Protein AF-V9F6A4-F1 (afdb_monomer)

Structure (mmCIF, N/CA/C/O backbone):
data_AF-V9F6A4-F1
#
_entry.id   AF-V9F6A4-F1
#
loop_
_atom_site.group_PDB
_atom_site.id
_atom_site.type_symbol
_atom_site.label_atom_id
_atom_site.label_alt_id
_atom_site.label_comp_id
_atom_site.label_asym_id
_atom_site.label_entity_id
_atom_site.label_seq_id
_atom_site.pdbx_PDB_ins_code
_atom_site.Cartn_x
_atom_site.Cartn_y
_atom_site.Cartn_z
_atom_site.occupancy
_atom_site.B_iso_or_equiv
_atom_site.auth_seq_id
_atom_site.auth_comp_id
_atom_site.auth_asym_id
_atom_site.auth_atom_id
_atom_site.pdbx_PDB_model_num
ATOM 1 N N . MET A 1 1 ? -6.793 -11.756 -27.278 1.00 48.78 1 MET A N 1
ATOM 2 C CA . MET A 1 1 ? -6.651 -12.287 -25.912 1.00 48.78 1 MET A CA 1
ATOM 3 C C . MET A 1 1 ? -7.047 -11.169 -24.964 1.00 48.78 1 MET A C 1
ATOM 5 O O . MET A 1 1 ? -6.330 -10.177 -24.860 1.00 48.78 1 MET A O 1
ATOM 9 N N . GLY A 1 2 ? -8.266 -11.241 -24.436 1.00 45.78 2 GLY A N 1
ATOM 10 C CA . GLY A 1 2 ? -8.768 -10.276 -23.460 1.00 45.78 2 GLY A CA 1
ATOM 11 C C . GLY A 1 2 ? -8.155 -10.532 -22.084 1.00 45.78 2 GLY A C 1
ATOM 12 O O . GLY A 1 2 ? -7.615 -11.606 -21.832 1.00 45.78 2 GLY A O 1
ATOM 13 N N . LEU A 1 3 ? -8.252 -9.558 -21.178 1.00 51.44 3 LEU A N 1
ATOM 14 C CA . LEU A 1 3 ? -7.759 -9.690 -19.799 1.00 51.44 3 LEU A CA 1
ATOM 15 C C . LEU A 1 3 ? -8.317 -10.933 -19.070 1.00 51.44 3 LEU A C 1
ATOM 17 O O . LEU A 1 3 ? -7.602 -11.530 -18.274 1.00 51.44 3 LEU A O 1
ATOM 21 N N . GLY A 1 4 ? -9.549 -11.348 -19.393 1.00 56.38 4 GLY A N 1
ATOM 22 C CA . GLY A 1 4 ? -10.174 -12.555 -18.837 1.00 56.38 4 GLY A CA 1
ATOM 23 C C . GLY A 1 4 ? -9.583 -13.876 -19.345 1.00 56.38 4 GLY A C 1
ATOM 24 O O . GLY A 1 4 ? -9.564 -14.850 -18.599 1.00 56.38 4 GLY A O 1
ATOM 25 N N . ASP A 1 5 ? -9.030 -13.906 -20.564 1.00 70.00 5 ASP A N 1
ATOM 26 C CA . ASP A 1 5 ? -8.451 -15.129 -21.143 1.00 70.00 5 ASP A CA 1
ATOM 27 C C . ASP A 1 5 ? -7.113 -15.482 -20.471 1.00 70.00 5 ASP A C 1
ATOM 29 O O . ASP A 1 5 ? -6.794 -16.651 -20.263 1.00 70.00 5 ASP A O 1
ATOM 33 N N . PHE A 1 6 ? -6.324 -14.462 -20.113 1.00 70.38 6 PHE A N 1
ATOM 34 C CA . PHE A 1 6 ? -5.018 -14.646 -19.478 1.00 70.38 6 PHE A CA 1
ATOM 35 C C . PHE A 1 6 ? -5.139 -15.130 -18.032 1.00 70.38 6 PHE A C 1
ATOM 37 O O . PHE A 1 6 ? -4.426 -16.044 -17.630 1.00 70.38 6 PHE A O 1
ATOM 44 N N . GLU A 1 7 ? -6.045 -14.541 -17.251 1.00 70.69 7 GLU A N 1
ATOM 45 C CA . GLU A 1 7 ? -6.273 -14.961 -15.867 1.00 70.69 7 GLU A CA 1
ATOM 46 C C . GLU A 1 7 ? -6.758 -16.409 -15.800 1.00 70.69 7 GLU A C 1
ATOM 48 O O . GLU A 1 7 ? -6.267 -17.188 -14.987 1.00 70.69 7 GLU A O 1
ATOM 53 N N . GLN A 1 8 ? -7.671 -16.796 -16.693 1.00 73.38 8 GLN A N 1
ATOM 54 C CA . GLN A 1 8 ? -8.177 -18.161 -16.738 1.00 73.38 8 GLN A CA 1
ATOM 55 C C . GLN A 1 8 ? -7.083 -19.164 -17.123 1.00 73.38 8 GLN A C 1
ATOM 57 O O . GLN A 1 8 ? -6.952 -20.193 -16.463 1.00 73.38 8 GLN A O 1
ATOM 62 N N . ALA A 1 9 ? -6.258 -18.846 -18.127 1.00 81.00 9 ALA A N 1
ATOM 63 C CA . ALA A 1 9 ? -5.116 -19.678 -18.504 1.00 81.00 9 ALA A CA 1
ATOM 64 C C . ALA A 1 9 ? -4.088 -19.799 -17.364 1.00 81.00 9 ALA A C 1
ATOM 66 O O . ALA A 1 9 ? -3.626 -20.896 -17.060 1.00 81.00 9 ALA A O 1
ATOM 67 N N . LEU A 1 10 ? -3.786 -18.693 -16.680 1.00 76.94 10 LEU A N 1
ATOM 68 C CA . LEU A 1 10 ? -2.859 -18.673 -15.548 1.00 76.94 10 LEU A CA 1
ATOM 69 C C . LEU A 1 10 ? -3.401 -19.459 -14.345 1.00 76.94 10 LEU A C 1
ATOM 71 O O . LEU A 1 10 ? -2.648 -20.159 -13.673 1.00 76.94 10 LEU A O 1
ATOM 75 N N . HIS A 1 11 ? -4.703 -19.371 -14.072 1.00 77.12 11 HIS A N 1
ATOM 76 C CA . HIS A 1 11 ? -5.342 -20.137 -13.005 1.00 77.12 11 HIS A CA 1
ATOM 77 C C . HIS A 1 11 ? -5.303 -21.643 -13.273 1.00 77.12 11 HIS A C 1
ATOM 79 O O . HIS A 1 11 ? -5.098 -22.418 -12.340 1.00 77.12 11 HIS A O 1
ATOM 85 N N . LEU A 1 12 ? -5.502 -22.055 -14.527 1.00 80.31 12 LEU A N 1
ATOM 86 C CA . LEU A 1 12 ? -5.416 -23.459 -14.926 1.00 80.31 12 LEU A CA 1
ATOM 87 C C . LEU A 1 12 ? -3.993 -23.992 -14.746 1.00 80.31 12 LEU A C 1
ATOM 89 O O . LEU A 1 12 ? -3.819 -25.012 -14.088 1.00 80.31 12 LEU A O 1
ATOM 93 N N . GLU A 1 13 ? -2.990 -23.257 -15.226 1.00 83.12 13 GLU A N 1
ATOM 94 C CA . GLU A 1 13 ? -1.584 -23.661 -15.113 1.00 83.12 13 GLU A CA 1
ATOM 95 C C . GLU A 1 13 ? -1.120 -23.750 -13.649 1.00 83.12 13 GLU A C 1
ATOM 97 O O . GLU A 1 13 ? -0.465 -24.708 -13.252 1.00 83.12 13 GLU A O 1
ATOM 102 N N . ILE A 1 14 ? -1.498 -22.786 -12.800 1.00 79.31 14 ILE A N 1
ATOM 103 C CA . ILE A 1 14 ? -1.125 -22.819 -11.377 1.00 79.31 14 ILE A CA 1
ATOM 104 C C . ILE A 1 14 ? -1.784 -24.002 -10.657 1.00 79.31 14 ILE A C 1
ATOM 106 O O . ILE A 1 14 ? -1.145 -24.588 -9.788 1.00 79.31 14 ILE A O 1
ATOM 110 N N . ARG A 1 15 ? -3.027 -24.375 -10.999 1.00 78.62 15 ARG A N 1
ATOM 111 C CA . ARG A 1 15 ? -3.671 -25.569 -10.417 1.00 78.62 15 ARG A CA 1
ATOM 112 C C . ARG A 1 15 ? -3.026 -26.867 -10.883 1.00 78.62 15 ARG A C 1
ATOM 114 O O . ARG A 1 15 ? -2.976 -27.799 -10.091 1.00 78.62 15 ARG A O 1
ATOM 121 N N . ASP A 1 16 ? -2.556 -26.915 -12.126 1.00 85.19 16 ASP A N 1
ATOM 122 C CA . ASP A 1 16 ? -1.864 -28.080 -12.684 1.00 85.19 16 ASP A CA 1
ATOM 123 C C . ASP A 1 16 ? -0.505 -28.303 -12.001 1.00 85.19 16 ASP A C 1
ATOM 125 O O . ASP A 1 16 ? -0.192 -29.407 -11.562 1.00 85.19 16 ASP A O 1
ATOM 129 N N . GLN A 1 17 ? 0.268 -27.229 -11.811 1.00 85.75 17 GLN A N 1
ATOM 130 C CA . GLN A 1 17 ? 1.600 -27.297 -11.196 1.00 85.75 17 GLN A CA 1
ATOM 131 C C . GLN A 1 17 ? 1.563 -27.354 -9.659 1.00 85.75 17 GLN A C 1
ATOM 133 O O . GLN A 1 17 ? 2.462 -27.911 -9.026 1.00 85.75 17 GLN A O 1
ATOM 138 N N . PHE A 1 18 ? 0.544 -26.754 -9.038 1.00 78.81 18 PHE A N 1
ATOM 139 C CA . PHE A 1 18 ? 0.423 -26.611 -7.588 1.00 78.81 18 PHE A CA 1
ATOM 140 C C . PHE A 1 18 ? -1.023 -26.870 -7.149 1.00 78.81 18 PHE A C 1
ATOM 142 O O . PHE A 1 18 ? -1.786 -25.946 -6.869 1.00 78.81 18 PHE A O 1
ATOM 149 N N . GLU A 1 19 ? -1.392 -28.146 -7.032 1.00 74.31 19 GLU A N 1
ATOM 150 C CA . GLU A 1 19 ? -2.763 -28.590 -6.727 1.00 74.31 19 GLU A CA 1
ATOM 151 C C . GLU A 1 19 ? -3.338 -27.978 -5.429 1.00 74.31 19 GLU A C 1
ATOM 153 O O . GLU A 1 19 ? -4.537 -27.719 -5.326 1.00 74.31 19 GLU A O 1
ATOM 158 N N . SER A 1 20 ? -2.484 -27.658 -4.448 1.00 69.44 20 SER A N 1
ATOM 159 C CA . SER A 1 20 ? -2.878 -27.022 -3.182 1.00 69.44 20 SER A CA 1
ATOM 160 C C . SER A 1 20 ? -2.872 -25.485 -3.203 1.00 69.44 20 SER A C 1
ATOM 162 O O . SER A 1 20 ? -3.071 -24.859 -2.158 1.00 69.44 20 SER A O 1
ATOM 164 N N . ALA A 1 21 ? -2.580 -24.846 -4.339 1.00 62.59 21 ALA A N 1
ATOM 165 C CA . ALA A 1 21 ? -2.485 -23.393 -4.422 1.00 62.59 21 ALA A CA 1
ATOM 166 C C . ALA A 1 21 ? -3.869 -22.734 -4.297 1.00 62.59 21 ALA A C 1
ATOM 168 O O . ALA A 1 21 ? -4.771 -22.938 -5.111 1.00 62.59 21 ALA A O 1
ATOM 169 N N . CYS A 1 22 ? -4.027 -21.873 -3.288 1.00 59.69 22 CYS A N 1
ATOM 170 C CA . CYS A 1 22 ? -5.194 -21.005 -3.170 1.00 59.69 22 CYS A CA 1
ATOM 171 C C . CYS A 1 22 ? -5.049 -19.837 -4.151 1.00 59.69 22 CYS A C 1
ATOM 173 O O . CYS A 1 22 ? -4.347 -18.858 -3.889 1.00 59.69 22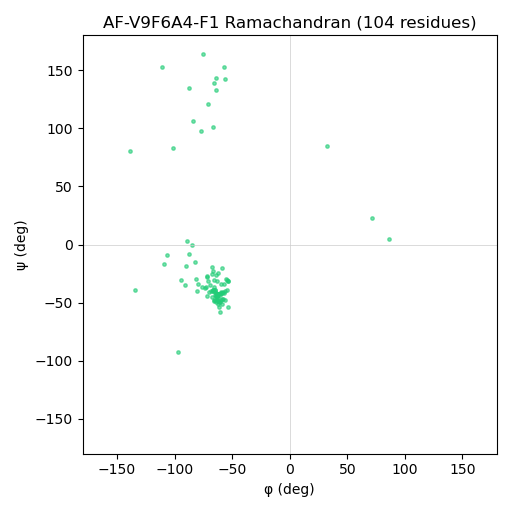 CYS A O 1
ATOM 175 N N . ILE A 1 23 ? -5.688 -19.957 -5.311 1.00 60.03 23 ILE A N 1
ATOM 176 C CA . ILE A 1 23 ? -5.630 -18.929 -6.346 1.00 60.03 23 ILE A CA 1
ATOM 177 C C . ILE A 1 23 ? -6.676 -17.854 -6.061 1.00 60.03 23 ILE A C 1
ATOM 179 O O . ILE A 1 23 ? -7.874 -18.055 -6.260 1.00 60.03 23 ILE A O 1
ATOM 183 N N . VAL A 1 24 ? -6.206 -16.692 -5.611 1.00 61.88 24 VAL A N 1
ATOM 184 C CA . VAL A 1 24 ? -7.040 -15.517 -5.342 1.00 61.88 24 VAL A CA 1
ATOM 185 C C . VAL A 1 24 ? -6.890 -14.529 -6.502 1.00 61.88 24 VAL A C 1
ATOM 187 O O . VAL A 1 24 ? -6.110 -13.581 -6.419 1.00 61.88 24 VAL A O 1
ATOM 190 N N . GLY A 1 25 ? -7.643 -14.731 -7.590 1.00 58.41 25 GLY A N 1
ATOM 191 C CA . GLY A 1 25 ? -7.612 -13.847 -8.774 1.00 58.41 25 GLY A CA 1
ATOM 192 C C . GLY A 1 25 ? -7.855 -12.365 -8.444 1.00 58.41 25 GLY A C 1
ATOM 193 O O . GLY A 1 25 ? -7.242 -11.460 -9.010 1.00 58.41 25 GLY A O 1
ATOM 194 N N . TYR A 1 26 ? -8.647 -12.097 -7.402 1.00 72.38 26 TYR A N 1
ATOM 195 C CA . TYR A 1 26 ? -8.938 -10.745 -6.924 1.00 72.38 26 TYR A CA 1
ATOM 196 C C . TYR A 1 26 ? -7.729 -10.003 -6.341 1.00 72.38 26 TYR A C 1
ATOM 198 O O . TYR A 1 26 ? -7.660 -8.780 -6.471 1.00 72.38 26 TYR A O 1
ATOM 206 N N . LEU A 1 27 ? -6.757 -10.699 -5.736 1.00 81.06 27 LEU A N 1
ATOM 207 C CA . LEU A 1 27 ? -5.616 -10.043 -5.088 1.00 81.06 27 LEU A CA 1
ATOM 208 C C . LEU A 1 27 ? -4.704 -9.369 -6.117 1.00 81.06 27 LEU A C 1
ATOM 210 O O . LEU A 1 27 ? -4.231 -8.254 -5.886 1.00 81.06 27 LEU A O 1
ATOM 214 N N . PHE A 1 28 ? -4.485 -10.018 -7.264 1.00 81.00 28 PHE A N 1
ATOM 215 C CA . PHE A 1 28 ? -3.660 -9.465 -8.334 1.00 81.00 28 PHE A CA 1
ATOM 216 C C . PHE A 1 28 ? -4.259 -8.166 -8.881 1.00 81.00 28 PHE A C 1
ATOM 218 O O . PHE A 1 28 ? -3.573 -7.140 -8.919 1.00 81.00 28 PHE A O 1
ATOM 225 N N . TYR A 1 29 ? -5.546 -8.170 -9.242 1.00 82.94 29 TYR A N 1
ATOM 226 C CA . TYR A 1 29 ? -6.213 -6.963 -9.735 1.00 82.94 29 TYR A CA 1
ATOM 227 C C . TYR A 1 29 ? -6.304 -5.873 -8.685 1.00 82.94 29 TYR A C 1
ATOM 229 O O . TYR A 1 29 ? -6.099 -4.703 -9.003 1.00 82.94 29 TYR A O 1
ATOM 237 N N . TRP A 1 30 ? -6.563 -6.246 -7.436 1.00 87.62 30 TRP A N 1
ATOM 238 C CA . TRP A 1 30 ? -6.610 -5.310 -6.327 1.00 87.62 30 TRP A CA 1
ATOM 239 C C . TRP A 1 30 ? -5.252 -4.623 -6.123 1.00 87.62 30 TRP A C 1
ATOM 241 O O . TRP A 1 30 ? -5.177 -3.390 -6.147 1.00 87.62 30 TRP A O 1
ATOM 251 N N . LYS A 1 31 ? -4.153 -5.392 -6.067 1.00 90.69 31 LYS A N 1
ATOM 252 C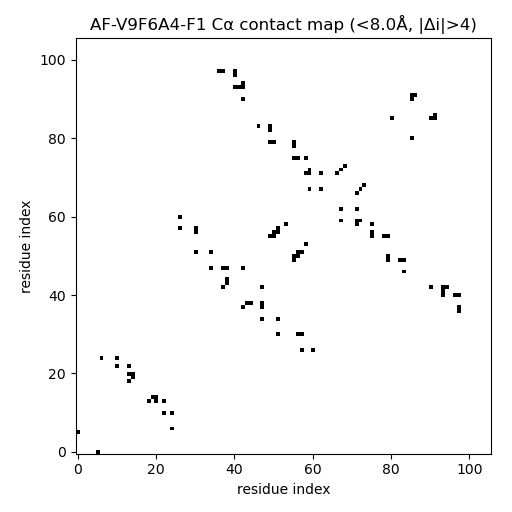 CA . LYS A 1 31 ? -2.786 -4.845 -6.025 1.00 90.69 31 LYS A CA 1
ATOM 253 C C . LYS A 1 31 ? -2.494 -3.973 -7.243 1.00 90.69 31 LYS A C 1
ATOM 255 O O . LYS A 1 31 ? -1.922 -2.892 -7.104 1.00 90.69 31 LYS A O 1
ATOM 260 N N . GLN A 1 32 ? -2.920 -4.392 -8.433 1.00 91.69 32 GLN A N 1
ATOM 261 C CA . GLN A 1 32 ? -2.723 -3.617 -9.654 1.00 91.69 32 GLN A CA 1
ATOM 262 C C . GLN A 1 32 ? -3.482 -2.278 -9.616 1.00 91.69 32 GLN A C 1
ATOM 264 O O . GLN A 1 32 ? -2.905 -1.248 -9.970 1.00 91.69 32 GLN A O 1
ATOM 269 N N . ALA A 1 33 ? -4.738 -2.266 -9.166 1.00 91.75 33 ALA A N 1
ATOM 270 C CA . ALA A 1 33 ? -5.558 -1.062 -9.033 1.00 91.75 33 ALA A CA 1
ATOM 271 C C . ALA A 1 33 ? -4.948 -0.082 -8.022 1.00 91.75 33 ALA A C 1
ATOM 273 O O . ALA A 1 33 ? -4.784 1.105 -8.317 1.00 91.75 33 ALA A O 1
ATOM 274 N N . ILE A 1 34 ? -4.516 -0.593 -6.871 1.00 94.81 34 ILE A N 1
ATOM 275 C CA . ILE A 1 34 ? -3.859 0.195 -5.825 1.00 94.81 34 ILE A CA 1
ATOM 276 C C . ILE A 1 34 ? -2.527 0.765 -6.310 1.00 94.81 34 ILE A C 1
ATOM 278 O O . ILE A 1 34 ? -2.262 1.956 -6.142 1.00 94.81 34 ILE A O 1
ATOM 282 N N . ARG A 1 35 ? -1.712 -0.045 -6.992 1.00 96.56 35 ARG A N 1
ATOM 283 C CA . ARG A 1 35 ? -0.456 0.408 -7.598 1.00 96.56 35 ARG A CA 1
ATOM 284 C C . ARG A 1 35 ? -0.690 1.531 -8.606 1.00 96.56 35 ARG A C 1
ATOM 286 O O . ARG A 1 35 ? 0.013 2.540 -8.565 1.00 96.56 35 ARG A O 1
ATOM 293 N N . ARG A 1 36 ? -1.673 1.380 -9.503 1.00 97.00 36 ARG A N 1
ATOM 294 C CA . ARG A 1 36 ? -2.043 2.426 -10.476 1.00 97.00 36 ARG A CA 1
ATOM 295 C C . ARG A 1 36 ? -2.474 3.707 -9.763 1.00 97.00 36 ARG A C 1
ATOM 297 O O . ARG A 1 36 ? -2.048 4.785 -10.172 1.00 97.00 36 ARG A O 1
ATOM 304 N N . LYS A 1 37 ? -3.248 3.597 -8.676 1.00 97.12 37 LYS A N 1
ATOM 305 C CA . LYS A 1 37 ? -3.663 4.757 -7.883 1.00 97.12 37 LYS A CA 1
ATOM 306 C C . LYS A 1 37 ? -2.471 5.481 -7.258 1.00 97.12 37 LYS A C 1
ATOM 308 O O . LYS A 1 37 ? -2.368 6.692 -7.433 1.00 97.12 37 LYS A O 1
ATOM 313 N N . MET A 1 38 ? -1.553 4.774 -6.599 1.00 97.19 38 MET A N 1
ATOM 314 C CA . MET A 1 38 ? -0.368 5.407 -6.002 1.00 97.19 38 MET A CA 1
ATOM 315 C C . MET A 1 38 ? 0.500 6.116 -7.050 1.00 97.19 38 MET A C 1
ATOM 317 O O . MET A 1 38 ? 0.927 7.248 -6.833 1.00 97.19 38 MET A O 1
ATOM 321 N N . ILE A 1 39 ? 0.687 5.501 -8.225 1.00 97.44 39 ILE A N 1
ATOM 322 C CA . ILE A 1 39 ? 1.404 6.129 -9.348 1.00 97.44 39 ILE A CA 1
ATOM 323 C C . ILE A 1 39 ? 0.676 7.391 -9.827 1.00 97.44 39 ILE A C 1
ATOM 325 O O . ILE A 1 39 ? 1.322 8.407 -10.063 1.00 97.44 39 ILE A O 1
ATOM 329 N N . SER A 1 40 ? -0.658 7.357 -9.937 1.00 97.62 40 SER A N 1
ATOM 330 C CA . SER A 1 40 ? -1.451 8.526 -10.351 1.00 97.62 40 SER A CA 1
ATOM 331 C C . SER A 1 40 ? -1.372 9.698 -9.368 1.00 97.62 40 SER A C 1
ATOM 333 O O . SER A 1 40 ? -1.520 10.843 -9.777 1.00 97.62 40 SER A O 1
ATOM 335 N N . LEU A 1 41 ? -1.109 9.417 -8.087 1.00 97.00 41 LEU A N 1
ATOM 336 C CA . LEU A 1 41 ? -0.900 10.419 -7.039 1.00 97.00 41 LEU A CA 1
ATOM 337 C C . LEU A 1 41 ? 0.552 10.926 -6.980 1.00 97.00 41 LEU A C 1
ATOM 339 O O . LEU A 1 41 ? 0.878 11.763 -6.146 1.00 97.00 41 LEU A O 1
ATOM 343 N N . GLY A 1 42 ? 1.444 10.426 -7.841 1.00 95.69 42 GLY A N 1
ATOM 344 C CA . GLY A 1 42 ? 2.843 10.854 -7.878 1.00 95.69 42 GLY A CA 1
ATOM 345 C C . GLY A 1 42 ? 3.685 10.370 -6.693 1.00 95.69 42 GLY A C 1
ATOM 346 O O . GLY A 1 42 ? 4.701 10.998 -6.384 1.00 95.69 42 GLY A O 1
ATOM 347 N N . ILE A 1 43 ? 3.276 9.281 -6.027 1.00 95.62 43 ILE A N 1
ATOM 348 C CA . ILE A 1 43 ? 4.086 8.601 -5.004 1.00 95.62 43 ILE A CA 1
ATOM 349 C C . ILE A 1 43 ? 5.327 8.002 -5.677 1.00 95.62 43 ILE A C 1
ATOM 351 O O . ILE A 1 43 ? 5.247 7.454 -6.785 1.00 95.62 43 ILE A O 1
ATOM 355 N N . ALA A 1 44 ? 6.490 8.112 -5.030 1.00 93.50 44 ALA A N 1
ATOM 356 C CA . ALA A 1 44 ? 7.745 7.695 -5.639 1.00 93.50 44 ALA A CA 1
ATOM 357 C C . ALA A 1 44 ? 7.760 6.181 -5.900 1.00 93.50 44 ALA A C 1
ATOM 359 O O . ALA A 1 44 ? 7.264 5.382 -5.107 1.00 93.50 44 ALA A O 1
ATOM 360 N N . ARG A 1 45 ? 8.374 5.757 -7.014 1.00 93.56 45 ARG A N 1
ATOM 361 C CA . ARG A 1 45 ? 8.386 4.340 -7.426 1.00 93.56 45 ARG A CA 1
ATOM 362 C C . ARG A 1 45 ? 8.978 3.404 -6.369 1.00 93.56 45 ARG A C 1
ATOM 364 O O . ARG A 1 45 ? 8.508 2.279 -6.254 1.00 93.56 45 ARG A O 1
ATOM 371 N N . VAL A 1 46 ? 9.977 3.868 -5.616 1.00 92.44 46 VAL A N 1
ATOM 372 C CA . VAL A 1 46 ? 10.579 3.117 -4.503 1.00 92.44 46 VAL A CA 1
ATOM 373 C C . VAL A 1 46 ? 9.577 2.882 -3.372 1.00 92.44 46 VAL A C 1
ATOM 375 O O . VAL A 1 46 ? 9.476 1.774 -2.861 1.00 92.44 46 VAL A O 1
ATOM 378 N N . GLU A 1 47 ? 8.761 3.883 -3.045 1.00 94.38 47 GLU A N 1
ATOM 379 C CA . GLU A 1 47 ? 7.741 3.759 -2.005 1.00 94.38 47 GLU A CA 1
ATOM 380 C C . GLU A 1 47 ? 6.562 2.900 -2.485 1.00 94.38 47 GLU A C 1
ATOM 382 O O . GLU A 1 47 ? 6.037 2.084 -1.732 1.00 94.38 47 GLU A O 1
ATOM 387 N N . VAL A 1 48 ? 6.187 3.019 -3.766 1.00 95.81 48 VAL A N 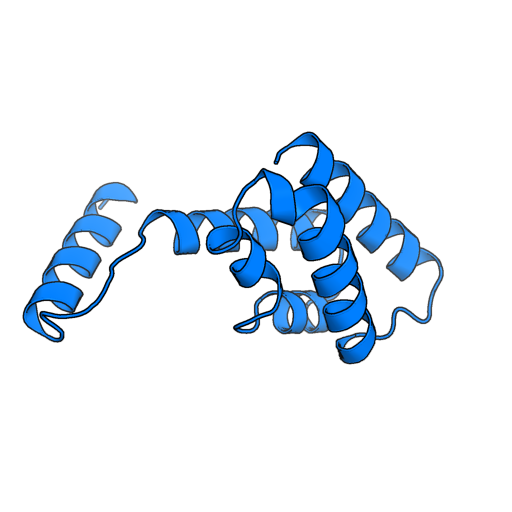1
ATOM 388 C CA . VAL A 1 48 ? 5.211 2.126 -4.415 1.00 95.81 48 VAL A CA 1
ATOM 389 C C . VAL A 1 48 ? 5.685 0.674 -4.378 1.00 95.81 48 VAL A C 1
ATOM 391 O O . VAL A 1 48 ? 4.871 -0.215 -4.140 1.00 95.81 48 VAL A O 1
ATOM 394 N N . ALA A 1 49 ? 6.972 0.423 -4.633 1.00 94.25 49 ALA A N 1
ATOM 395 C CA . ALA A 1 49 ? 7.545 -0.917 -4.577 1.00 94.25 49 ALA A CA 1
ATOM 396 C C . ALA A 1 49 ? 7.477 -1.482 -3.153 1.00 94.25 49 ALA A C 1
ATOM 398 O O . ALA A 1 49 ? 6.922 -2.563 -2.981 1.00 94.25 49 ALA A O 1
ATOM 399 N N . ALA A 1 50 ? 7.914 -0.712 -2.150 1.00 93.56 50 ALA A N 1
ATOM 400 C CA . ALA A 1 50 ? 7.829 -1.097 -0.740 1.00 93.56 50 ALA A CA 1
ATOM 401 C C . ALA A 1 50 ? 6.380 -1.378 -0.295 1.00 93.56 50 ALA A C 1
ATOM 403 O O . ALA A 1 50 ? 6.109 -2.357 0.390 1.00 93.56 50 ALA A O 1
ATOM 404 N N . ALA A 1 51 ? 5.412 -0.570 -0.736 1.00 94.50 51 ALA A N 1
ATOM 405 C CA . ALA A 1 51 ? 3.999 -0.786 -0.425 1.00 94.50 51 ALA A CA 1
ATOM 406 C C . ALA A 1 51 ? 3.402 -2.043 -1.087 1.00 94.50 51 ALA A C 1
ATOM 408 O O . ALA A 1 51 ? 2.411 -2.591 -0.601 1.00 94.50 51 ALA A O 1
ATOM 409 N N . MET A 1 52 ? 3.981 -2.491 -2.204 1.00 94.50 52 MET A N 1
ATOM 410 C CA . MET A 1 52 ? 3.558 -3.687 -2.938 1.00 94.50 52 MET A CA 1
ATOM 411 C C . MET A 1 52 ? 4.209 -4.981 -2.431 1.00 94.50 52 MET A C 1
ATOM 413 O O . MET A 1 52 ? 3.789 -6.064 -2.864 1.00 94.50 52 MET A O 1
ATOM 417 N N . GLU A 1 53 ? 5.189 -4.881 -1.526 1.00 92.19 53 GLU A N 1
ATOM 418 C CA . GLU A 1 53 ? 5.817 -6.033 -0.880 1.00 92.19 53 GLU A CA 1
ATOM 419 C C . GLU A 1 53 ? 4.792 -6.907 -0.149 1.00 92.19 53 GLU A C 1
ATOM 421 O O . GLU A 1 53 ? 3.716 -6.465 0.271 1.00 92.19 53 GLU A O 1
ATOM 426 N N . SER A 1 54 ? 5.133 -8.190 -0.037 1.00 87.94 54 SER A N 1
ATOM 427 C CA . SER A 1 54 ? 4.301 -9.168 0.652 1.00 87.94 54 SER A CA 1
ATOM 428 C C . SER A 1 54 ? 4.189 -8.832 2.138 1.00 87.94 54 SER A C 1
ATOM 430 O O . SER A 1 54 ? 5.195 -8.603 2.804 1.00 87.94 54 SER A O 1
ATOM 432 N N . GLY A 1 55 ? 2.972 -8.859 2.673 1.00 85.56 55 GLY A N 1
ATOM 433 C CA . GLY A 1 55 ? 2.677 -8.561 4.075 1.00 85.56 55 GLY A CA 1
ATOM 434 C C . GLY A 1 55 ? 2.473 -7.075 4.383 1.00 85.56 55 GLY A C 1
ATOM 435 O O . GLY A 1 55 ? 2.300 -6.729 5.553 1.00 85.56 55 GLY A O 1
ATOM 436 N N . VAL A 1 56 ? 2.478 -6.201 3.368 1.00 92.56 56 VAL A N 1
ATOM 437 C CA . VAL A 1 56 ? 2.195 -4.768 3.536 1.00 92.56 56 VAL A CA 1
ATOM 438 C C . VAL A 1 56 ? 0.735 -4.488 3.194 1.00 92.56 56 VAL A C 1
ATOM 440 O O . VAL A 1 56 ? -0.128 -4.611 4.061 1.00 92.56 56 VAL A O 1
ATOM 443 N N . LEU A 1 57 ? 0.422 -4.128 1.945 1.00 92.81 57 LEU A N 1
ATOM 444 C CA . LEU A 1 57 ? -0.956 -3.812 1.564 1.00 9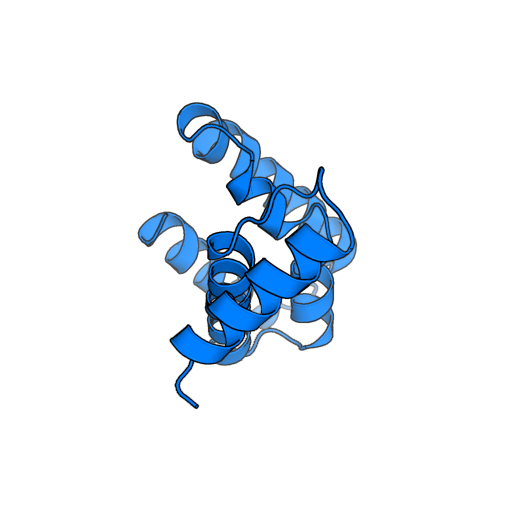2.81 57 LEU A CA 1
ATOM 445 C C . LEU A 1 57 ? -1.815 -5.074 1.393 1.00 92.81 57 LEU A C 1
ATOM 447 O O . LEU A 1 57 ? -2.970 -5.070 1.800 1.00 92.81 57 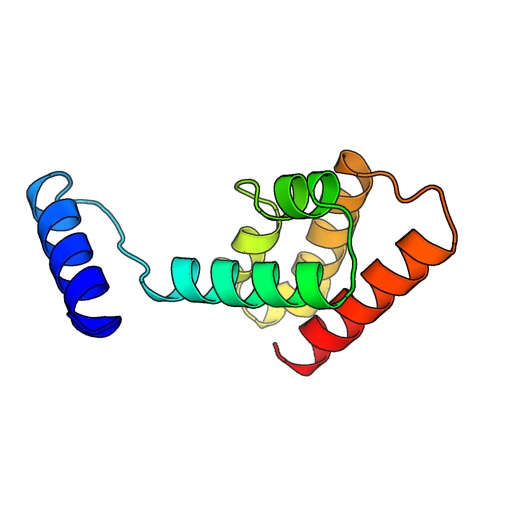LEU A O 1
ATOM 451 N N . ASP A 1 58 ? -1.277 -6.181 0.872 1.00 88.94 58 ASP A N 1
ATOM 452 C CA . ASP A 1 58 ? -2.032 -7.446 0.744 1.00 88.94 58 ASP A CA 1
ATOM 453 C C . ASP A 1 58 ? -2.567 -8.001 2.065 1.00 88.94 58 ASP A C 1
ATOM 455 O O . ASP A 1 58 ? -3.546 -8.751 2.037 1.00 88.94 58 ASP A O 1
ATOM 459 N N . LEU A 1 59 ? -2.016 -7.590 3.209 1.00 89.62 59 LEU A N 1
ATOM 460 C CA . LEU A 1 59 ? -2.568 -7.932 4.517 1.00 89.62 59 LEU A CA 1
ATOM 461 C C . LEU A 1 59 ? -4.049 -7.531 4.636 1.00 89.62 59 LEU A C 1
ATOM 463 O O . LEU A 1 59 ? -4.827 -8.220 5.291 1.00 89.62 59 LEU A O 1
ATOM 467 N N . PHE A 1 60 ? -4.486 -6.471 3.952 1.00 88.94 60 PHE A N 1
ATOM 468 C CA . PHE A 1 60 ? -5.892 -6.065 3.945 1.00 88.94 60 PHE A CA 1
ATOM 469 C C . PHE A 1 60 ? -6.835 -7.112 3.353 1.00 88.94 60 PHE A C 1
ATOM 471 O O . PHE A 1 60 ? -8.007 -7.138 3.714 1.00 88.94 60 PHE A O 1
ATOM 478 N N . THR A 1 61 ? -6.337 -7.993 2.486 1.00 85.00 61 THR A N 1
ATOM 479 C CA . THR A 1 61 ? -7.161 -9.019 1.827 1.00 85.00 61 THR A CA 1
ATOM 480 C C . THR A 1 61 ? -7.402 -10.257 2.685 1.00 85.00 61 THR A C 1
ATOM 482 O O . THR A 1 61 ? -8.300 -11.039 2.386 1.00 85.00 61 THR A O 1
ATOM 485 N N . VAL A 1 62 ? -6.632 -10.426 3.763 1.00 84.62 62 VAL A N 1
ATOM 486 C CA . VAL A 1 62 ? -6.744 -11.575 4.675 1.00 84.62 62 VAL A CA 1
ATOM 487 C C . VAL A 1 62 ? -7.382 -11.211 6.016 1.00 84.62 62 VAL A C 1
ATOM 489 O O . VAL A 1 62 ? -7.690 -12.094 6.814 1.00 84.62 62 VAL A O 1
ATOM 492 N N . LEU A 1 63 ? -7.584 -9.917 6.286 1.00 84.38 63 LEU A N 1
ATOM 493 C CA . LEU A 1 63 ? -8.181 -9.447 7.531 1.00 84.38 63 LEU A CA 1
ATOM 494 C C . LEU A 1 63 ? -9.714 -9.408 7.437 1.00 84.38 63 LEU A C 1
ATOM 496 O O . LEU A 1 63 ? -10.256 -8.855 6.480 1.00 84.38 63 LEU A O 1
ATOM 500 N N . PRO A 1 64 ? -10.435 -9.901 8.461 1.00 84.38 64 PRO A N 1
ATOM 501 C CA . PRO A 1 64 ? -11.869 -9.668 8.586 1.00 84.38 64 PRO A CA 1
ATOM 502 C C . PRO A 1 64 ? -12.193 -8.168 8.587 1.00 84.38 64 PRO A C 1
ATOM 504 O O . PRO A 1 64 ? -11.480 -7.378 9.210 1.00 84.38 64 PRO A O 1
ATOM 507 N N . VAL A 1 65 ? -13.298 -7.764 7.953 1.00 80.69 65 VAL A N 1
ATOM 508 C CA . VAL A 1 65 ? -13.684 -6.343 7.794 1.00 80.69 65 VAL A CA 1
ATOM 509 C C . VAL A 1 65 ? -13.755 -5.599 9.137 1.00 80.69 65 VAL A C 1
ATOM 511 O O . VAL A 1 65 ? -13.296 -4.463 9.257 1.00 80.69 65 VAL A O 1
ATOM 514 N N . ASN A 1 66 ? -14.256 -6.257 10.187 1.00 81.75 66 ASN A N 1
ATOM 515 C CA . ASN A 1 66 ? -14.342 -5.693 11.539 1.00 81.75 66 ASN A CA 1
ATOM 516 C C . ASN A 1 66 ? -12.969 -5.455 12.203 1.00 81.75 66 ASN A C 1
ATOM 518 O O . ASN A 1 66 ? -12.867 -4.627 13.111 1.00 81.75 66 ASN A O 1
ATOM 522 N N . VAL A 1 67 ? -11.928 -6.169 11.764 1.00 86.31 67 VAL A N 1
ATOM 523 C CA . VAL A 1 67 ? -10.534 -6.014 12.214 1.00 86.31 67 VAL A CA 1
ATOM 524 C C . VAL A 1 67 ? -9.787 -5.017 11.328 1.00 86.31 67 VAL A C 1
ATOM 526 O O . VAL A 1 67 ? -8.959 -4.249 11.825 1.00 86.31 67 VAL A O 1
ATOM 529 N N . LEU A 1 68 ? -10.103 -4.989 10.031 1.00 83.81 68 LEU A N 1
ATOM 530 C CA . LEU A 1 68 ? -9.454 -4.149 9.029 1.00 83.81 68 LEU A CA 1
ATOM 531 C C . LEU A 1 68 ? -9.458 -2.672 9.434 1.00 83.81 68 LEU A C 1
ATOM 533 O O . LEU A 1 68 ? -8.394 -2.063 9.531 1.00 83.81 68 LEU A O 1
ATOM 537 N N . GLN A 1 69 ? -10.632 -2.117 9.741 1.00 80.94 69 GLN A N 1
ATOM 538 C CA . GLN A 1 69 ? -10.760 -0.690 10.051 1.00 80.94 69 GLN A CA 1
ATOM 539 C C . GLN A 1 69 ? -10.119 -0.315 11.393 1.00 80.94 69 GLN A C 1
ATOM 541 O O . GLN A 1 69 ? -9.462 0.716 11.505 1.00 80.94 69 GLN A O 1
ATOM 546 N N . LYS A 1 70 ? -10.291 -1.158 12.420 1.00 84.50 70 LYS A N 1
ATOM 547 C CA . LYS A 1 70 ? -9.841 -0.850 13.787 1.00 84.50 70 LYS A CA 1
ATOM 548 C C . LYS A 1 70 ? -8.350 -1.082 14.000 1.00 84.50 70 LYS A C 1
ATOM 550 O O . LYS A 1 70 ? -7.733 -0.385 14.800 1.00 84.50 70 LYS A O 1
ATOM 555 N N . THR A 1 71 ? -7.780 -2.085 13.340 1.00 88.12 71 THR A N 1
ATOM 556 C CA . THR A 1 71 ? -6.428 -2.569 13.652 1.00 88.12 71 THR A CA 1
ATOM 557 C C . THR A 1 71 ? -5.590 -2.784 12.401 1.00 88.12 71 THR A C 1
ATOM 559 O O . THR A 1 71 ? -4.414 -2.428 12.406 1.00 88.12 71 THR A O 1
ATOM 562 N N . GLY A 1 72 ? -6.186 -3.294 11.321 1.00 90.00 72 GLY A N 1
ATOM 563 C CA . GLY A 1 72 ? -5.484 -3.568 10.067 1.00 90.00 72 GLY A CA 1
ATOM 564 C C . GLY A 1 72 ? -4.861 -2.324 9.441 1.00 90.00 72 GLY A C 1
ATOM 565 O O . GLY A 1 72 ? -3.647 -2.271 9.260 1.00 90.00 72 GLY A O 1
ATOM 566 N N . ILE A 1 73 ? -5.675 -1.306 9.154 1.00 89.81 73 ILE A N 1
ATOM 567 C CA . ILE A 1 73 ? -5.225 -0.053 8.527 1.00 89.81 73 ILE A CA 1
ATOM 568 C C . ILE A 1 73 ? -4.159 0.648 9.385 1.00 89.81 73 ILE A C 1
ATOM 570 O O . ILE A 1 73 ? -3.072 0.902 8.860 1.00 89.81 73 ILE A O 1
ATOM 574 N N . PRO A 1 74 ? -4.367 0.885 10.699 1.00 91.19 74 PRO A N 1
ATOM 575 C CA . PRO A 1 74 ? -3.323 1.461 11.549 1.00 91.19 74 PRO A CA 1
ATOM 576 C C . PRO A 1 74 ? -2.015 0.657 11.554 1.00 91.19 74 PRO A C 1
ATOM 578 O O . PRO A 1 74 ? -0.928 1.239 11.528 1.00 91.19 74 PRO A O 1
ATOM 581 N N . PHE A 1 75 ? -2.102 -0.677 11.572 1.00 92.50 75 PHE A N 1
ATOM 582 C CA . PHE A 1 75 ? -0.930 -1.548 11.545 1.00 92.50 75 PHE A CA 1
ATOM 583 C C . PHE A 1 75 ? -0.163 -1.431 10.225 1.00 92.50 75 PHE A C 1
ATOM 585 O O . PHE A 1 75 ? 1.050 -1.229 10.246 1.00 92.50 75 PHE A O 1
ATOM 592 N N . VAL A 1 76 ? -0.852 -1.502 9.084 1.00 92.50 76 VAL A N 1
ATOM 593 C CA . VAL A 1 76 ? -0.215 -1.421 7.762 1.00 92.50 76 VAL A CA 1
ATOM 594 C C . VAL A 1 76 ? 0.383 -0.041 7.511 1.00 92.50 76 VAL A C 1
ATOM 596 O O . VAL A 1 76 ? 1.510 0.030 7.028 1.00 92.50 76 VAL A O 1
ATOM 599 N N . ILE A 1 77 ? -0.289 1.046 7.910 1.00 90.94 77 ILE A N 1
ATOM 600 C CA . ILE A 1 77 ? 0.280 2.406 7.841 1.00 90.94 77 ILE A CA 1
ATOM 601 C C . ILE A 1 77 ? 1.602 2.462 8.613 1.00 90.94 77 ILE A C 1
ATOM 603 O O . ILE A 1 77 ? 2.615 2.940 8.098 1.00 90.94 77 ILE A O 1
ATOM 607 N N . LYS A 1 78 ? 1.616 1.929 9.839 1.00 90.44 78 LYS A N 1
ATOM 608 C CA . LYS A 1 78 ? 2.817 1.886 10.680 1.00 90.44 78 LYS A CA 1
ATOM 609 C C . LYS A 1 78 ? 3.931 1.046 10.052 1.00 90.44 78 LYS A C 1
ATO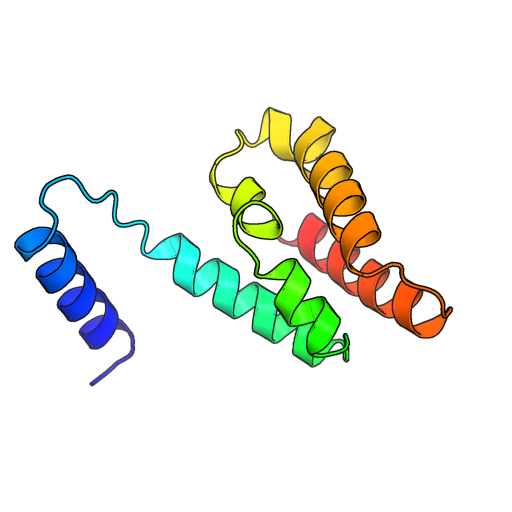M 611 O O . LYS A 1 78 ? 5.088 1.460 10.095 1.00 90.44 78 LYS A O 1
ATOM 616 N N . THR A 1 79 ? 3.605 -0.121 9.499 1.00 91.06 79 THR A N 1
ATOM 617 C CA . THR A 1 79 ? 4.566 -0.999 8.816 1.00 91.06 79 THR A CA 1
ATOM 618 C C . THR A 1 79 ? 5.148 -0.315 7.588 1.00 91.06 79 THR A C 1
ATOM 620 O O . THR A 1 79 ? 6.366 -0.241 7.457 1.00 91.06 79 THR A O 1
ATOM 623 N N . LEU A 1 80 ? 4.302 0.279 6.750 1.00 91.62 80 LEU A N 1
ATOM 624 C CA . LEU A 1 80 ? 4.733 0.988 5.555 1.00 91.62 80 LEU A CA 1
ATOM 625 C C . LEU A 1 80 ? 5.661 2.157 5.893 1.00 91.62 80 LEU A C 1
ATOM 627 O O . LEU A 1 80 ? 6.742 2.266 5.324 1.00 91.62 80 LEU A O 1
ATOM 631 N N . TYR A 1 81 ?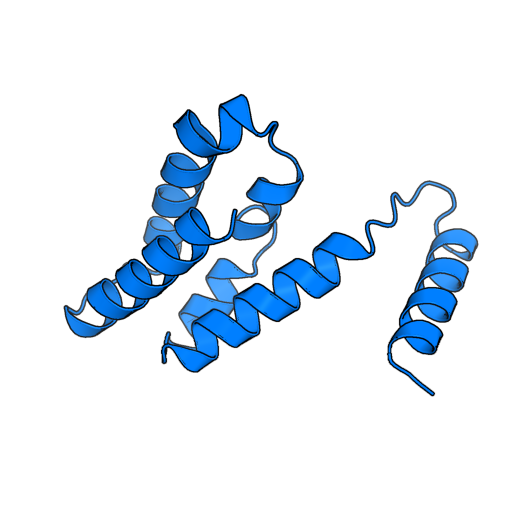 5.287 3.014 6.844 1.00 90.88 81 TYR A N 1
ATOM 632 C CA . TYR A 1 81 ? 6.090 4.194 7.181 1.00 90.88 81 TYR A CA 1
ATOM 633 C C . TYR A 1 81 ? 7.433 3.857 7.833 1.00 90.88 81 TYR A C 1
ATOM 635 O O . TYR A 1 81 ? 8.347 4.678 7.772 1.00 90.88 81 TYR A O 1
ATOM 643 N N . ARG A 1 82 ? 7.598 2.649 8.388 1.00 89.25 82 ARG A N 1
ATOM 644 C CA . ARG A 1 82 ? 8.916 2.133 8.792 1.00 89.25 82 ARG A CA 1
ATOM 645 C C . ARG A 1 82 ? 9.801 1.774 7.599 1.00 89.25 82 ARG A C 1
ATOM 647 O O . ARG A 1 82 ? 11.013 1.895 7.718 1.00 89.25 82 ARG A O 1
ATOM 654 N N . LEU A 1 83 ? 9.210 1.341 6.485 1.00 88.19 83 LEU A N 1
ATOM 655 C CA . LEU A 1 83 ? 9.936 0.973 5.267 1.00 88.19 83 LEU A CA 1
ATOM 656 C C . LEU A 1 83 ? 10.330 2.201 4.439 1.00 88.19 83 LEU A C 1
ATOM 658 O O . LEU A 1 83 ? 11.428 2.240 3.894 1.00 88.19 83 LEU A O 1
ATOM 662 N N . ILE A 1 84 ? 9.445 3.199 4.342 1.00 87.50 84 ILE A N 1
ATOM 663 C CA . ILE A 1 84 ? 9.612 4.301 3.377 1.00 87.50 84 ILE A CA 1
ATOM 664 C C . ILE A 1 84 ? 9.970 5.657 3.991 1.00 87.50 84 ILE A C 1
ATOM 666 O O . ILE A 1 84 ? 10.396 6.535 3.251 1.00 87.50 84 ILE A O 1
ATOM 670 N N . VAL A 1 85 ? 9.779 5.836 5.306 1.00 79.94 85 VAL A N 1
ATOM 671 C CA . VAL A 1 85 ? 9.997 7.080 6.076 1.00 79.94 85 VAL A CA 1
ATOM 672 C C . VAL A 1 85 ? 9.712 8.359 5.258 1.00 79.94 85 VAL A C 1
ATOM 674 O O . VAL A 1 85 ? 10.633 8.968 4.710 1.00 79.94 85 VAL A O 1
ATOM 677 N N . PRO A 1 86 ? 8.449 8.822 5.177 1.00 73.12 86 PRO A N 1
ATOM 678 C CA . PRO A 1 86 ? 8.106 10.029 4.424 1.00 73.12 86 PRO A CA 1
ATOM 679 C C . PRO A 1 86 ? 8.732 11.276 5.076 1.00 73.12 86 PRO A C 1
ATOM 681 O O . PRO A 1 86 ? 8.235 11.776 6.091 1.00 73.12 86 PRO A O 1
ATOM 684 N N . THR A 1 87 ? 9.843 11.777 4.528 1.00 75.62 87 THR A N 1
ATOM 685 C CA . THR A 1 87 ? 10.602 12.888 5.134 1.00 75.62 87 THR A CA 1
ATOM 686 C C . THR A 1 87 ? 10.171 14.282 4.671 1.00 75.62 87 THR A C 1
ATOM 688 O O . THR A 1 87 ? 10.423 15.248 5.383 1.00 75.62 87 THR A O 1
ATOM 691 N N . GLU A 1 88 ? 9.459 14.408 3.548 1.00 80.69 88 GLU A N 1
ATOM 692 C CA . GLU A 1 88 ? 9.021 15.701 2.990 1.00 80.69 88 GLU A CA 1
ATOM 693 C C . GLU A 1 88 ? 7.504 15.904 3.080 1.00 80.69 88 GLU A C 1
ATOM 695 O O . GLU A 1 88 ? 6.734 14.942 3.058 1.00 80.69 88 GLU A O 1
ATOM 700 N N . ALA A 1 89 ? 7.074 17.170 3.151 1.00 82.25 89 ALA A N 1
ATOM 701 C CA . ALA A 1 89 ? 5.660 17.549 3.229 1.00 82.25 89 ALA A CA 1
ATOM 702 C C . ALA A 1 89 ? 4.845 17.022 2.034 1.00 82.25 89 ALA A C 1
ATOM 704 O O . ALA A 1 89 ? 3.835 16.357 2.243 1.00 82.25 89 ALA A O 1
ATOM 705 N N . ASP A 1 90 ? 5.347 17.197 0.808 1.00 79.81 90 ASP A N 1
ATOM 706 C CA . ASP A 1 90 ? 4.718 16.688 -0.421 1.00 79.81 90 ASP A CA 1
ATOM 707 C C . ASP A 1 90 ? 4.509 15.161 -0.385 1.00 79.81 90 ASP A C 1
ATOM 709 O O . ASP A 1 90 ? 3.436 14.657 -0.718 1.00 79.81 90 ASP A O 1
ATOM 713 N N . ARG A 1 91 ? 5.493 14.400 0.117 1.00 85.69 91 ARG A N 1
ATOM 714 C CA . ARG A 1 91 ? 5.350 12.946 0.295 1.00 85.69 91 ARG A CA 1
ATOM 715 C C . ARG A 1 91 ? 4.245 12.597 1.288 1.00 85.69 91 ARG A C 1
ATOM 717 O O . ARG A 1 91 ? 3.464 11.682 1.029 1.00 85.69 91 ARG A O 1
ATOM 724 N N . LYS A 1 92 ? 4.149 13.322 2.405 1.00 88.38 92 LYS A N 1
ATOM 725 C CA . LYS A 1 92 ? 3.081 13.113 3.396 1.00 88.38 92 LYS A CA 1
ATOM 726 C C . LYS A 1 92 ? 1.701 13.413 2.812 1.00 88.38 92 LYS A C 1
ATOM 728 O O . LYS A 1 92 ? 0.787 12.625 3.034 1.00 88.38 92 LYS A O 1
ATOM 733 N N . GLU A 1 93 ? 1.562 14.485 2.036 1.00 93.06 93 GLU A N 1
ATOM 734 C CA . GLU A 1 93 ? 0.301 14.848 1.375 1.00 93.06 93 GLU A CA 1
ATOM 735 C C . GLU A 1 93 ? -0.147 13.784 0.366 1.00 93.06 93 GLU A C 1
ATOM 737 O O . GLU A 1 93 ? -1.307 13.368 0.378 1.00 93.06 93 GLU A O 1
ATOM 742 N N . LYS A 1 94 ? 0.772 13.264 -0.453 1.00 95.12 94 LYS A N 1
ATOM 743 C CA . LYS A 1 94 ? 0.473 12.193 -1.419 1.00 95.12 94 LYS A CA 1
ATOM 744 C C . LYS A 1 94 ? 0.025 10.901 -0.744 1.00 95.12 94 LYS A C 1
ATOM 746 O O . LYS A 1 94 ? -0.935 10.272 -1.193 1.00 95.12 94 LYS A O 1
ATOM 751 N N . TRP A 1 95 ? 0.694 10.513 0.342 1.00 94.88 95 TRP A N 1
ATOM 752 C CA . TRP A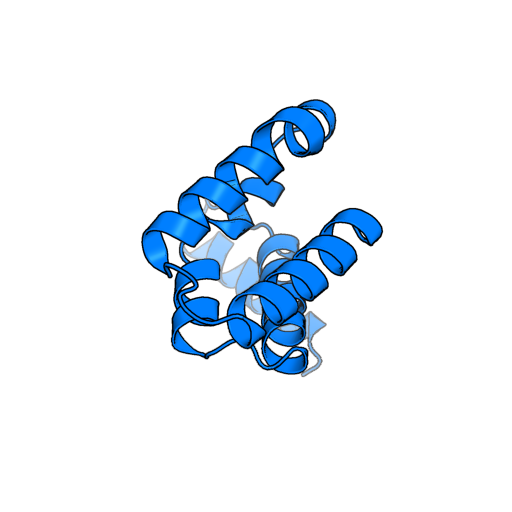 1 95 ? 0.288 9.352 1.132 1.00 94.88 95 TRP A CA 1
ATOM 753 C C . TRP A 1 95 ? -1.052 9.573 1.828 1.00 94.88 95 TRP A C 1
ATO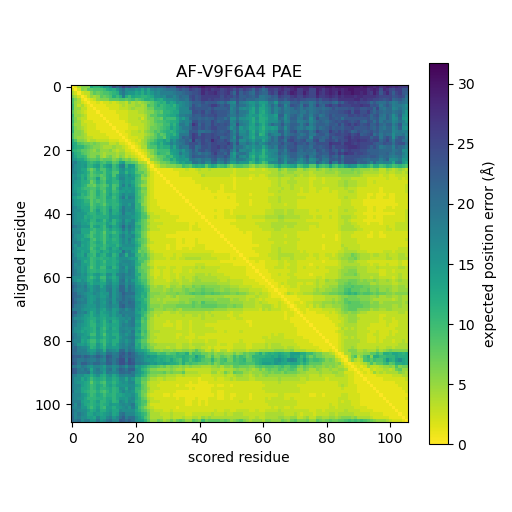M 755 O O . TRP A 1 95 ? -1.882 8.668 1.821 1.00 94.88 95 TRP A O 1
ATOM 765 N N . GLN A 1 96 ? -1.311 10.771 2.353 1.00 94.44 96 GLN A N 1
ATOM 766 C CA . GLN A 1 96 ? -2.617 11.106 2.917 1.00 94.44 96 GLN A CA 1
ATOM 767 C C . GLN A 1 96 ? -3.725 10.986 1.862 1.00 94.44 96 GLN A C 1
ATOM 769 O O . GLN A 1 96 ? -4.708 10.288 2.091 1.00 94.44 96 GLN A O 1
ATOM 774 N N . ALA A 1 97 ? -3.521 11.550 0.668 1.00 96.38 97 ALA A N 1
ATOM 775 C CA . ALA A 1 97 ? -4.472 11.444 -0.439 1.00 96.38 97 ALA A CA 1
ATOM 776 C C . ALA A 1 97 ? -4.728 9.987 -0.868 1.00 96.38 97 ALA A C 1
ATOM 778 O O . ALA A 1 97 ? -5.840 9.632 -1.272 1.00 96.38 97 ALA A O 1
ATOM 779 N N . PHE A 1 98 ? -3.710 9.126 -0.783 1.00 96.00 98 PHE A N 1
ATOM 780 C CA . PHE A 1 98 ? -3.873 7.694 -1.011 1.00 96.00 98 PHE A CA 1
ATOM 781 C C . PHE A 1 98 ? -4.750 7.042 0.063 1.00 96.00 98 PHE A C 1
ATOM 783 O O . PHE A 1 98 ? -5.673 6.304 -0.286 1.00 96.00 98 PHE A O 1
ATOM 790 N N . TRP A 1 99 ? -4.497 7.322 1.343 1.00 93.75 99 TRP A N 1
ATOM 791 C CA . TRP A 1 99 ? -5.264 6.747 2.448 1.00 93.75 99 TRP A CA 1
ATOM 792 C C . TRP A 1 99 ? -6.715 7.224 2.469 1.00 93.75 99 TRP A C 1
ATOM 794 O O . TRP A 1 99 ? -7.612 6.400 2.646 1.00 93.75 99 TRP A O 1
ATOM 804 N N . ASP A 1 100 ? -6.959 8.504 2.189 1.00 94.50 100 ASP A N 1
ATOM 805 C CA . ASP A 1 100 ? -8.309 9.065 2.072 1.00 94.50 100 ASP A CA 1
ATOM 806 C C . ASP A 1 100 ? -9.099 8.373 0.954 1.00 94.50 100 ASP A C 1
ATOM 808 O O . ASP A 1 100 ? -10.261 8.000 1.125 1.00 94.50 100 ASP A O 1
ATOM 812 N N . TYR A 1 101 ? -8.454 8.143 -0.195 1.00 94.31 101 TYR A N 1
ATOM 813 C CA . TYR A 1 101 ? -9.039 7.355 -1.276 1.00 94.31 101 TYR A CA 1
ATOM 814 C C . TYR A 1 101 ? -9.306 5.907 -0.849 1.00 94.31 101 TYR A C 1
ATOM 816 O O . TYR A 1 101 ? -10.376 5.371 -1.145 1.00 94.31 101 TYR A O 1
ATOM 824 N N . PHE A 1 102 ? -8.339 5.269 -0.185 1.00 91.50 102 PHE A N 1
ATOM 825 C CA . PHE A 1 102 ? -8.416 3.863 0.192 1.00 91.50 102 PHE A CA 1
ATOM 826 C C . PHE A 1 102 ? -9.594 3.610 1.137 1.00 91.50 102 PHE A C 1
ATOM 828 O O . PHE A 1 102 ? -10.455 2.806 0.800 1.00 91.50 102 PHE A O 1
ATOM 835 N N . VAL A 1 103 ? -9.679 4.362 2.238 1.00 88.62 103 VAL A N 1
ATOM 836 C CA . VAL A 1 103 ? -10.748 4.251 3.251 1.00 88.62 103 VAL A CA 1
ATOM 837 C C . VAL A 1 103 ? -12.124 4.595 2.678 1.00 88.62 103 VAL A C 1
ATOM 839 O O . VAL A 1 103 ? -13.138 4.056 3.106 1.00 88.62 103 VAL A O 1
ATOM 842 N N . LYS A 1 104 ? -12.192 5.501 1.696 1.00 88.38 104 LYS A N 1
ATOM 843 C CA . LYS A 1 104 ? -13.456 5.814 1.016 1.00 88.38 104 LYS A CA 1
ATOM 844 C C . LYS A 1 104 ? -13.929 4.682 0.097 1.00 88.38 104 LYS A C 1
ATOM 846 O O . LYS A 1 104 ? -15.120 4.595 -0.191 1.00 88.38 104 LYS A O 1
ATOM 851 N N . THR A 1 105 ? -13.003 3.874 -0.412 1.00 85.56 105 THR A N 1
ATOM 852 C CA . THR A 1 105 ? -13.287 2.821 -1.397 1.00 85.56 105 THR A CA 1
ATOM 853 C C . THR A 1 105 ? -13.519 1.456 -0.740 1.00 85.56 105 THR A C 1
ATOM 855 O O . THR A 1 105 ? -14.285 0.665 -1.288 1.00 85.56 105 THR A O 1
ATOM 858 N N . TRP A 1 106 ? -12.876 1.187 0.403 1.00 76.44 106 TRP A N 1
ATOM 859 C CA . TRP A 1 106 ? -12.839 -0.108 1.099 1.00 76.44 106 TRP A CA 1
ATOM 860 C C . TRP A 1 106 ? -13.108 0.052 2.597 1.00 76.44 106 TRP A C 1
ATOM 862 O O . TRP A 1 106 ? -13.868 -0.778 3.145 1.00 76.44 106 TRP A O 1
#

Foldseek 3Di:
DDPVVVLVVVVVVCCVVPVPDPDDSPLVVVLVVLLVLLVVLVADPQLSVLCSDPPAVSQLVVDDPVCCVVPVVVVNVVVSCVRVVQPDPSNVVSVVVSVVVVVVVD

Secondary structure (DSSP, 8-state):
--HHHHHHHHHHHHHHH-TT----HHHHHHHHHHHHHHHHTT--HHHHHHHHSTTSSGGGGTS-HHHIIIIIHHHHHHHHHHHH---SHHHHHHHHHHHHHHHHH-

Sequence (106 aa):
MGLGDFEQALHLEIRDQFESACIVGYLFYWKQAIRRKMISLGIARVEVAAAMESGVLDLFTVLPVNVLQKTGIPFVIKTLYRLIVPTEADRKEKWQAFWDYFVKTW

Radius of gyration: 15.75 Å; Cα contacts (8 Å, |Δi|>4): 60; chains: 1; bounding box: 25×46×40 Å

pLDDT: mean 84.7, std 11.35, range [45.78, 97.62]

Solvent-accessible surface area (backbone atoms only — not comparable to full-atom values): 6264 Å² total; per-residue (Å²): 133,55,78,69,55,53,54,53,53,52,52,51,51,47,44,73,78,33,75,84,61,84,81,60,73,63,56,58,54,50,52,50,53,52,50,53,49,42,52,75,58,67,49,52,69,69,50,55,49,59,44,67,37,91,77,37,54,63,44,64,81,78,43,57,73,84,45,27,74,77,46,44,52,62,49,36,53,56,54,46,46,72,75,57,55,72,84,47,70,69,54,47,51,36,52,48,56,48,48,58,51,46,66,73,74,106

Organism: NCBI:txid1317065

Mean predicted aligned error: 8.38 Å